Protein AF-A6F2M4-F1 (afdb_monomer_lite)

Sequence (43 aa):
MERIGMTYSGEFEHPSLPENSPLRPHVLYRLQREQWEVEKPNH

Organism: NCBI:txid443152

Structure (mmCIF, N/CA/C/O backbone):
data_AF-A6F2M4-F1
#
_entry.id   AF-A6F2M4-F1
#
loop_
_atom_site.group_PDB
_atom_site.id
_atom_site.type_symbol
_atom_site.label_atom_id
_atom_site.label_alt_id
_atom_site.label_comp_id
_atom_site.label_asym_id
_atom_site.label_entity_id
_atom_site.label_seq_id
_atom_site.pdbx_PDB_ins_code
_atom_site.Cartn_x
_atom_site.Cartn_y
_atom_site.Cartn_z
_atom_site.occupancy
_atom_site.B_iso_or_equiv
_atom_site.auth_seq_id
_atom_site.auth_comp_id
_atom_site.auth_asym_id
_atom_site.auth_atom_id
_atom_site.pdbx_PDB_model_num
ATOM 1 N N . MET A 1 1 ? 1.246 0.863 5.398 1.00 83.31 1 MET A N 1
ATOM 2 C CA . MET A 1 1 ? 0.260 1.942 5.653 1.00 83.31 1 MET A CA 1
ATOM 3 C C . MET A 1 1 ? -0.607 1.662 6.887 1.00 83.31 1 MET A C 1
ATOM 5 O O . MET A 1 1 ? -1.615 2.317 7.100 1.00 83.31 1 MET A O 1
ATOM 9 N N . GLU A 1 2 ? -0.167 0.762 7.765 1.00 89.69 2 GLU A N 1
ATOM 10 C CA . GLU A 1 2 ? -0.945 0.311 8.928 1.00 89.69 2 GLU A CA 1
ATOM 11 C C . GLU A 1 2 ? -1.155 1.402 9.976 1.00 89.69 2 GLU A C 1
ATOM 13 O O . GLU A 1 2 ? -2.213 1.478 10.584 1.00 89.69 2 GLU A O 1
ATOM 18 N N . ARG A 1 3 ? -0.195 2.325 10.120 1.00 89.31 3 ARG A N 1
ATOM 19 C CA . ARG A 1 3 ? -0.306 3.465 11.046 1.00 89.31 3 ARG A CA 1
ATOM 20 C C . ARG A 1 3 ? -1.469 4.417 10.718 1.00 89.31 3 ARG A C 1
ATOM 22 O O . ARG A 1 3 ? -1.833 5.223 11.563 1.00 89.31 3 ARG A O 1
ATOM 29 N N . ILE A 1 4 ? -2.004 4.359 9.498 1.00 88.06 4 ILE A N 1
ATOM 30 C CA . ILE A 1 4 ? -3.178 5.132 9.058 1.00 88.06 4 ILE A CA 1
ATOM 31 C C . ILE A 1 4 ? -4.404 4.226 8.840 1.00 88.06 4 ILE A C 1
ATOM 33 O O . ILE A 1 4 ? -5.250 4.531 8.006 1.00 88.06 4 ILE A O 1
ATOM 37 N N . GLY A 1 5 ? -4.443 3.068 9.506 1.00 89.19 5 GLY A N 1
ATOM 38 C CA . GLY A 1 5 ? -5.584 2.147 9.488 1.00 89.19 5 GLY A CA 1
ATOM 39 C C . GLY A 1 5 ? -5.646 1.199 8.285 1.00 89.19 5 GLY A C 1
ATOM 40 O O . GLY A 1 5 ? -6.499 0.318 8.239 1.00 89.19 5 GLY A O 1
ATOM 41 N N . MET A 1 6 ? -4.748 1.317 7.299 1.00 95.00 6 MET A N 1
ATOM 42 C CA . MET A 1 6 ? -4.792 0.461 6.104 1.00 95.00 6 MET A CA 1
ATOM 43 C C . MET A 1 6 ? -4.082 -0.881 6.317 1.00 95.00 6 MET A C 1
ATOM 45 O O . MET A 1 6 ? -2.929 -0.919 6.745 1.00 95.00 6 MET A O 1
ATOM 49 N N . THR A 1 7 ? -4.700 -1.978 5.890 1.00 95.06 7 THR A N 1
ATOM 50 C CA . THR A 1 7 ? -4.165 -3.343 6.014 1.00 95.06 7 THR A CA 1
ATOM 51 C C . THR A 1 7 ? -3.553 -3.839 4.702 1.00 95.06 7 THR A C 1
ATOM 53 O O . THR A 1 7 ? -4.050 -3.533 3.615 1.00 95.06 7 THR A O 1
ATOM 56 N N . TYR A 1 8 ? -2.469 -4.612 4.789 1.00 96.19 8 TYR A N 1
ATOM 57 C CA . TYR A 1 8 ? -1.872 -5.296 3.640 1.00 96.19 8 TYR A CA 1
ATOM 58 C C . TYR A 1 8 ? -2.856 -6.293 3.005 1.00 96.19 8 TYR A C 1
ATOM 60 O O . TYR A 1 8 ? -3.547 -7.029 3.705 1.00 96.19 8 TYR A O 1
ATOM 68 N N . SER A 1 9 ? -2.917 -6.315 1.672 1.00 96.06 9 SER A N 1
ATOM 69 C CA . SER A 1 9 ? -3.875 -7.122 0.908 1.00 96.06 9 SER A CA 1
ATOM 70 C C . SER A 1 9 ? -3.236 -8.005 -0.168 1.00 96.06 9 SER A C 1
ATOM 72 O O . SER A 1 9 ? -3.964 -8.784 -0.786 1.00 96.06 9 SER A O 1
ATOM 74 N N . GLY A 1 10 ? -1.934 -7.884 -0.431 1.00 96.31 10 GLY A N 1
ATOM 75 C CA . GLY A 1 10 ? -1.238 -8.678 -1.446 1.00 96.31 10 GLY A CA 1
ATOM 76 C C . GLY A 1 10 ? -0.251 -7.873 -2.288 1.00 96.31 10 GLY A C 1
ATOM 77 O O . GLY A 1 10 ? -0.084 -6.668 -2.099 1.00 96.31 10 GLY A O 1
ATOM 78 N N . GLU A 1 11 ? 0.359 -8.552 -3.253 1.00 96.81 11 GLU A N 1
ATOM 79 C CA . GLU A 1 11 ? 1.327 -8.004 -4.207 1.00 96.81 11 GLU A CA 1
ATOM 80 C C . GLU A 1 11 ? 0.800 -8.107 -5.644 1.00 96.81 11 GLU A C 1
ATOM 82 O O . GLU A 1 11 ? -0.007 -8.983 -5.961 1.00 96.81 11 GLU A O 1
ATOM 87 N N . PHE A 1 12 ? 1.237 -7.199 -6.516 1.00 95.12 12 PHE A N 1
ATOM 88 C CA . PHE A 1 12 ? 0.911 -7.201 -7.941 1.00 95.12 12 PHE A CA 1
ATOM 89 C C . PHE A 1 12 ? 2.033 -6.573 -8.772 1.00 95.12 12 PHE A C 1
ATOM 91 O O . PHE A 1 12 ? 2.838 -5.786 -8.276 1.00 95.12 12 PHE A O 1
ATOM 98 N N . GLU A 1 13 ? 2.063 -6.891 -10.063 1.00 95.81 13 GLU A N 1
ATOM 99 C CA . GLU A 1 13 ? 2.986 -6.266 -11.007 1.00 95.81 13 GLU A CA 1
ATOM 100 C C . GLU A 1 13 ? 2.346 -5.059 -11.689 1.00 95.81 13 GLU A C 1
ATOM 102 O O . GLU A 1 13 ? 1.216 -5.128 -12.177 1.00 95.81 13 GLU A O 1
ATOM 107 N N . HIS A 1 14 ? 3.075 -3.946 -11.762 1.00 95.38 14 HIS A N 1
ATOM 108 C CA . HIS A 1 14 ? 2.572 -2.746 -12.419 1.00 95.38 14 HIS A CA 1
ATOM 109 C C . HIS A 1 14 ? 2.498 -2.944 -13.946 1.00 95.38 14 HIS A C 1
ATOM 111 O O . HIS A 1 14 ? 3.543 -3.078 -14.589 1.00 95.38 14 HIS A O 1
ATOM 117 N N . PRO A 1 15 ? 1.303 -2.878 -14.568 1.00 94.00 15 PRO A N 1
ATOM 118 C CA . PRO A 1 15 ? 1.117 -3.247 -15.976 1.00 94.00 15 PRO A CA 1
ATOM 119 C C . PRO A 1 15 ? 1.841 -2.312 -16.953 1.00 94.00 15 PRO A C 1
ATOM 121 O O . PRO A 1 15 ? 2.210 -2.721 -18.047 1.00 94.00 15 PRO A O 1
ATOM 124 N N . SER A 1 16 ? 2.065 -1.053 -16.567 1.00 95.06 16 SER A N 1
ATOM 125 C CA . SER A 1 16 ? 2.775 -0.072 -17.402 1.00 95.06 16 SER A CA 1
ATOM 126 C C . SER A 1 16 ? 4.303 -0.099 -17.259 1.00 95.06 16 SER A C 1
ATOM 128 O O . SER A 1 16 ? 4.966 0.716 -17.896 1.00 95.06 16 SER A O 1
ATOM 130 N N . LEU A 1 17 ? 4.876 -0.972 -16.417 1.00 93.50 17 LEU A N 1
ATOM 131 C CA . LEU A 1 17 ? 6.329 -1.073 -16.253 1.00 93.50 17 LEU A CA 1
ATOM 132 C C . LEU A 1 17 ? 6.907 -2.247 -17.060 1.00 93.50 17 LEU A C 1
ATOM 134 O O . LEU A 1 17 ? 6.312 -3.327 -17.078 1.00 93.50 17 LEU A O 1
ATOM 138 N N . PRO A 1 18 ? 8.090 -2.081 -17.686 1.00 94.56 18 PRO A N 1
ATOM 139 C CA . PRO A 1 18 ? 8.789 -3.180 -18.349 1.00 94.56 18 PRO A CA 1
ATOM 140 C C . PRO A 1 18 ? 9.042 -4.358 -17.401 1.00 94.56 18 PRO A C 1
ATOM 142 O O . PRO A 1 18 ? 9.267 -4.147 -16.211 1.00 94.56 18 PRO A O 1
ATOM 145 N N . GLU A 1 19 ? 9.058 -5.582 -17.931 1.00 91.56 19 GLU A N 1
ATOM 146 C CA . GLU A 1 19 ? 9.225 -6.826 -17.148 1.00 91.56 19 GLU A CA 1
ATOM 147 C C . GLU A 1 19 ? 10.496 -6.842 -16.299 1.00 91.56 19 GLU A C 1
ATOM 149 O O . GLU A 1 19 ? 10.471 -7.270 -15.153 1.00 91.56 19 GLU A O 1
ATOM 154 N N . ASN A 1 20 ? 11.581 -6.268 -16.815 1.00 93.25 20 ASN A N 1
ATOM 155 C CA . ASN A 1 20 ? 12.868 -6.216 -16.122 1.00 93.25 20 ASN A CA 1
ATOM 156 C C . ASN A 1 20 ? 13.014 -4.996 -15.195 1.00 93.25 20 ASN A C 1
ATOM 158 O O . ASN A 1 20 ? 14.109 -4.724 -14.703 1.00 93.25 20 ASN A O 1
ATOM 162 N N . SER A 1 21 ? 11.950 -4.209 -15.000 1.00 94.38 21 SER A N 1
ATOM 163 C CA . SER A 1 21 ? 12.012 -3.037 -14.130 1.00 94.38 21 SER A CA 1
ATOM 164 C C . SER A 1 21 ? 12.047 -3.472 -12.663 1.00 94.38 21 SER A C 1
ATOM 166 O O . SER A 1 21 ? 11.114 -4.136 -12.206 1.00 94.38 21 SER A O 1
ATOM 168 N N . PRO A 1 22 ? 13.044 -3.036 -11.873 1.00 93.88 22 PRO A N 1
ATOM 169 C CA . PRO A 1 22 ? 13.107 -3.356 -10.447 1.00 93.88 22 PRO A CA 1
ATOM 170 C C . PRO A 1 22 ? 11.952 -2.734 -9.646 1.00 93.88 22 PRO A C 1
ATOM 172 O O . PRO A 1 22 ? 11.688 -3.156 -8.527 1.00 93.88 22 PRO A O 1
ATOM 175 N N . LEU A 1 23 ? 11.254 -1.743 -10.213 1.00 95.31 23 LEU A N 1
ATOM 176 C CA . LEU A 1 23 ? 10.087 -1.103 -9.603 1.00 95.31 23 LEU A CA 1
ATOM 177 C C . LEU A 1 23 ? 8.766 -1.761 -10.008 1.00 95.31 23 LEU A C 1
ATOM 179 O O . LEU A 1 23 ? 7.712 -1.279 -9.621 1.00 95.31 23 LEU A O 1
ATOM 183 N N . ARG A 1 24 ? 8.780 -2.824 -10.817 1.00 94.88 24 ARG A N 1
ATOM 184 C CA . ARG A 1 24 ? 7.555 -3.511 -11.246 1.00 94.88 24 ARG A CA 1
ATOM 185 C C . ARG A 1 24 ? 6.752 -4.123 -10.085 1.00 94.88 24 ARG A C 1
ATOM 187 O O . ARG A 1 24 ? 5.525 -3.978 -10.127 1.00 94.88 24 ARG A O 1
ATOM 194 N N . PRO A 1 25 ? 7.366 -4.727 -9.049 1.00 96.38 25 PRO A N 1
ATOM 195 C CA . PRO A 1 25 ? 6.627 -5.282 -7.917 1.00 96.38 25 PRO A CA 1
ATOM 196 C C . PRO A 1 25 ? 6.020 -4.182 -7.040 1.00 96.38 25 PRO 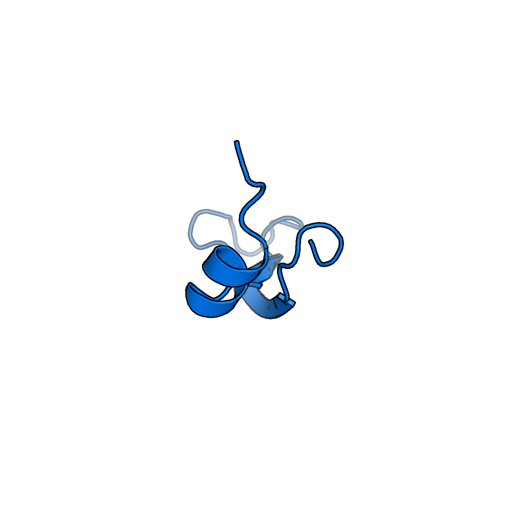A C 1
ATOM 198 O O . PRO A 1 25 ? 6.727 -3.296 -6.562 1.00 96.38 25 PRO A O 1
ATOM 201 N N . HIS A 1 26 ? 4.711 -4.245 -6.815 1.00 96.00 26 HIS A N 1
ATOM 202 C CA . HIS A 1 26 ? 3.971 -3.324 -5.955 1.00 96.00 26 HIS A CA 1
ATOM 203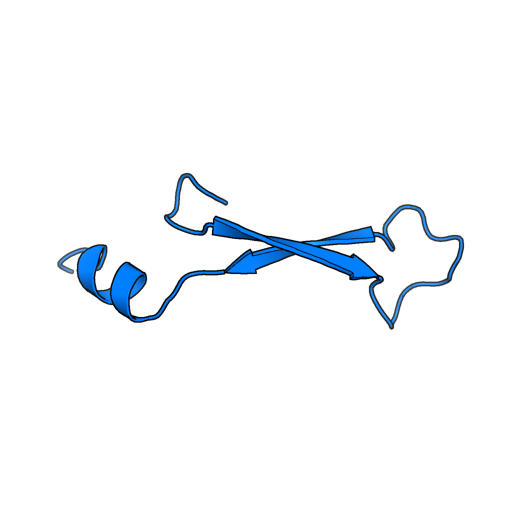 C C . HIS A 1 26 ? 3.156 -4.080 -4.907 1.00 96.00 26 HIS A C 1
ATOM 205 O O . HIS A 1 26 ? 2.719 -5.207 -5.122 1.00 96.00 26 HIS A O 1
ATOM 211 N N . VAL A 1 27 ? 2.902 -3.418 -3.777 1.00 96.38 27 VAL A N 1
ATOM 212 C CA . VAL A 1 27 ? 2.060 -3.924 -2.686 1.00 96.38 27 VAL A CA 1
ATOM 213 C C . VAL A 1 27 ? 0.728 -3.185 -2.653 1.00 96.38 27 VAL A C 1
ATOM 215 O O . VAL A 1 27 ? 0.669 -1.965 -2.816 1.00 96.38 27 VAL A O 1
ATOM 218 N N . LEU A 1 28 ? -0.351 -3.915 -2.400 1.00 96.38 28 LEU A N 1
ATOM 219 C CA . LEU A 1 28 ? -1.685 -3.364 -2.230 1.00 96.38 28 LEU A CA 1
ATOM 220 C C . LEU A 1 28 ? -2.014 -3.252 -0.741 1.00 96.38 28 LEU A C 1
ATOM 222 O O . LEU A 1 28 ? -2.017 -4.245 -0.015 1.00 96.38 28 LEU A O 1
ATOM 226 N N . TYR A 1 29 ? -2.355 -2.043 -0.304 1.00 96.44 29 TYR A N 1
ATOM 227 C CA . TYR A 1 29 ? -2.974 -1.796 0.996 1.00 96.44 29 TYR A CA 1
ATOM 228 C C . TYR A 1 29 ? -4.438 -1.417 0.789 1.00 96.44 29 TYR A C 1
ATOM 230 O O . TYR A 1 29 ? -4.771 -0.699 -0.154 1.00 96.44 29 TYR A O 1
ATOM 238 N N . ARG A 1 30 ? -5.315 -1.893 1.671 1.00 94.31 30 ARG A N 1
ATOM 239 C CA . ARG A 1 30 ? -6.753 -1.626 1.627 1.00 94.31 30 ARG A CA 1
ATOM 240 C C . ARG A 1 30 ? -7.229 -1.073 2.958 1.00 94.31 30 ARG A C 1
ATOM 242 O O . ARG A 1 30 ? -6.694 -1.408 4.008 1.00 94.31 30 ARG A O 1
ATOM 249 N N . LEU A 1 31 ? -8.261 -0.249 2.886 1.00 93.81 31 LEU A N 1
ATOM 250 C CA . LEU A 1 31 ? -9.037 0.203 4.027 1.00 93.81 31 LEU A CA 1
ATOM 251 C C . LEU A 1 31 ? -10.497 -0.037 3.680 1.00 93.81 31 LEU A C 1
ATOM 253 O O . LEU A 1 31 ? -10.969 0.435 2.642 1.00 93.81 31 LEU A O 1
ATOM 257 N N . GLN A 1 32 ? -11.186 -0.833 4.490 1.00 90.19 32 GLN A N 1
ATOM 258 C CA . GLN A 1 32 ? -12.611 -1.059 4.298 1.00 90.19 32 GLN A CA 1
ATOM 259 C C . GLN A 1 32 ? -13.390 0.198 4.680 1.00 90.19 32 GLN A C 1
ATOM 261 O O . GLN A 1 32 ? -12.958 0.988 5.523 1.00 90.19 32 GLN A O 1
ATOM 266 N N .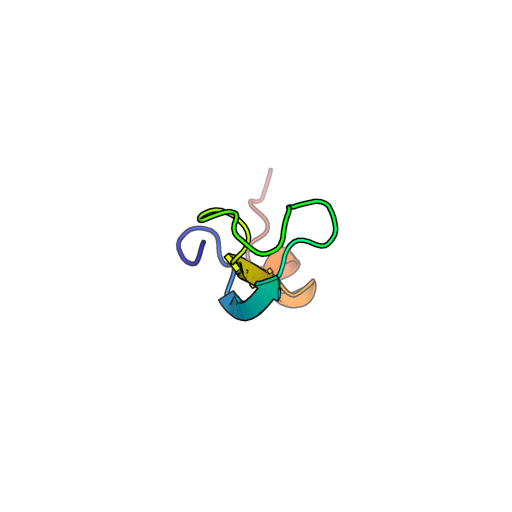 ARG A 1 33 ? -14.554 0.393 4.055 1.00 88.25 33 ARG A N 1
ATOM 267 C CA . ARG A 1 33 ? -15.382 1.574 4.317 1.00 88.25 33 ARG A CA 1
ATOM 268 C C . ARG A 1 33 ? -15.792 1.626 5.787 1.00 88.25 33 ARG A C 1
ATOM 270 O O . ARG A 1 33 ? -15.756 2.688 6.386 1.00 88.25 33 ARG A O 1
ATOM 277 N N . GLU A 1 34 ? -16.123 0.484 6.368 1.00 87.62 34 GLU A N 1
ATOM 278 C CA . GLU A 1 34 ? -16.512 0.330 7.766 1.00 87.62 34 GLU A CA 1
ATOM 279 C C . GLU A 1 34 ? -15.387 0.777 8.710 1.00 87.62 34 GLU A C 1
ATOM 281 O O . GLU A 1 34 ? -15.638 1.504 9.665 1.00 87.62 34 GLU A O 1
ATOM 286 N N . GLN A 1 35 ? -14.137 0.406 8.405 1.00 85.31 35 GLN A N 1
ATOM 287 C CA . GLN A 1 35 ? -12.956 0.823 9.170 1.00 85.31 35 GLN A CA 1
ATOM 288 C C . GLN A 1 35 ? -12.735 2.338 9.075 1.00 85.31 35 GLN A C 1
ATOM 290 O O . GLN A 1 35 ? -12.452 2.987 10.078 1.00 85.31 35 GLN A O 1
ATOM 295 N N . TRP A 1 36 ? -12.928 2.916 7.886 1.00 86.06 36 TRP A N 1
ATOM 296 C CA . TRP A 1 36 ? -12.834 4.362 7.688 1.00 86.06 36 TRP A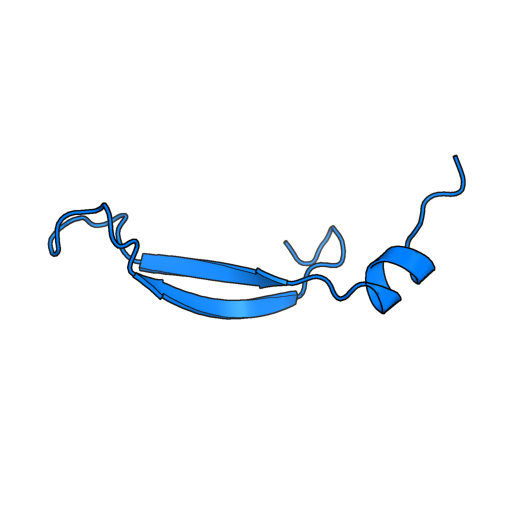 CA 1
ATOM 297 C C . TRP A 1 36 ? -13.894 5.137 8.475 1.00 86.06 36 TRP A C 1
ATOM 299 O O . TRP A 1 36 ? -13.581 6.165 9.061 1.00 86.06 36 TRP A O 1
ATOM 309 N N . GLU A 1 37 ? -15.136 4.650 8.509 1.00 86.00 37 GLU A N 1
ATOM 310 C CA . GLU A 1 37 ? -16.229 5.276 9.262 1.00 86.00 37 GLU A CA 1
ATOM 311 C C . GLU A 1 37 ? -15.982 5.263 10.781 1.00 86.00 37 GLU A C 1
ATOM 313 O O . GLU A 1 37 ? -16.331 6.231 11.452 1.00 86.00 37 GLU A O 1
ATOM 318 N N . VAL A 1 38 ? -15.349 4.211 11.317 1.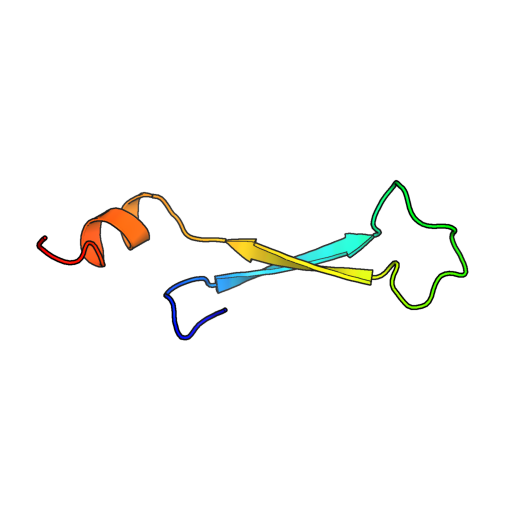00 81.06 38 VAL A N 1
ATOM 319 C CA . VAL A 1 38 ? -14.962 4.114 12.740 1.00 81.06 38 VAL A CA 1
ATOM 320 C C . VAL A 1 38 ? -13.802 5.051 13.080 1.00 81.06 38 VAL A C 1
ATOM 322 O O . VAL A 1 38 ? -13.802 5.663 14.146 1.00 81.06 38 VAL A O 1
ATOM 325 N N . GLU A 1 39 ? -12.823 5.177 12.184 1.00 74.06 39 GLU A N 1
ATOM 326 C CA . GLU A 1 39 ? -11.645 6.030 12.381 1.00 74.06 39 GLU A CA 1
ATOM 327 C C . GLU A 1 39 ? -11.857 7.485 11.949 1.00 74.06 39 GLU A C 1
ATOM 329 O O . GLU A 1 39 ? -10.912 8.275 12.025 1.00 74.06 39 GLU A O 1
ATOM 334 N N . LYS A 1 40 ? -13.072 7.867 11.517 1.00 66.81 40 LYS A N 1
ATOM 335 C CA . LYS A 1 40 ? -13.372 9.246 11.120 1.00 66.81 40 LYS A CA 1
ATOM 336 C C . LYS A 1 40 ? -12.919 10.204 12.221 1.00 66.81 40 LYS A C 1
ATOM 338 O O . LYS A 1 40 ? -13.479 10.185 13.320 1.00 66.81 40 LYS A O 1
ATOM 343 N N . PRO A 1 41 ? -11.949 11.090 11.938 1.00 62.78 41 PRO A N 1
ATOM 344 C CA . PRO A 1 41 ? -11.700 12.211 12.816 1.00 62.78 41 PRO A CA 1
ATOM 345 C C . PRO A 1 41 ? -12.986 13.038 12.822 1.00 62.78 41 PRO A C 1
ATOM 347 O O . PRO A 1 41 ? -13.444 13.458 11.757 1.00 62.78 41 PRO A O 1
ATOM 350 N N . ASN A 1 42 ? -13.586 13.242 13.996 1.00 63.16 42 ASN A N 1
ATOM 351 C CA . ASN A 1 42 ? -14.604 14.275 14.166 1.00 63.16 42 ASN A CA 1
ATOM 352 C C . ASN A 1 42 ? -13.939 15.603 13.774 1.00 63.16 42 ASN A C 1
ATOM 354 O O . ASN A 1 42 ? -13.092 16.097 14.519 1.00 63.16 42 ASN A O 1
ATOM 358 N N . HIS A 1 43 ? -14.232 16.097 12.571 1.00 59.75 43 HIS A N 1
ATOM 359 C CA . HIS A 1 43 ? -13.809 17.415 12.112 1.00 59.75 43 HIS A CA 1
ATOM 360 C C . HIS A 1 43 ? -14.746 18.476 12.680 1.00 59.75 43 HIS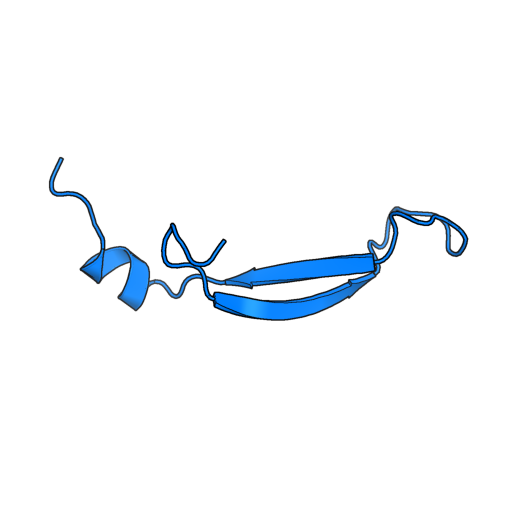 A C 1
ATOM 362 O O . HIS A 1 43 ? -15.977 18.272 12.571 1.00 59.75 43 HIS A O 1
#

Foldseek 3Di:
DVVLPWAWDDKDFDPPDDPPDPPRIDTDTDHDPVSCVVVDDPD

pLDDT: mean 89.36, std 9.7, range [59.75, 96.81]

Secondary structure (DSSP, 8-state):
-GGGTPEEEEEEE-TTS-TT-TT-EEEEEE--HHHHHHS----

Radius of gyration: 14.6 Å; chains: 1; bounding box: 30×26×32 Å